Protein AF-A0A932BFF0-F1 (afdb_monomer_lite)

Foldseek 3Di:
DPPLQHPQLVVLQVPPDPVVLVVVVVCVVPDAFPDKDKDFDQCVSSVVSVVCVVVPWHWHDWDDDPFKIKTKTKDFDPDPDRKIKIKMWIWGCDVPGIMIMITIDID

Secondary structure (DSSP, 8-state):
-TTSS-HHHHHHHHHS-HHHHHHHHHHHHHS--SEEEEEESTTHHHHHHHHHHHTT-EEEEEEE-SSEEEEEEEEE--SSS--EEEEEEEEEEETTEEEEEEEEEE-

Radius of gyration: 13.71 Å; chains: 1; bounding box: 40×29×33 Å

pLDDT: mean 89.28, std 10.95, range [40.69, 97.69]

Structure (mmCIF, N/CA/C/O backbone):
data_AF-A0A932BFF0-F1
#
_entry.id   AF-A0A932BFF0-F1
#
loop_
_atom_site.group_PDB
_atom_site.id
_atom_site.type_symbol
_atom_site.label_atom_id
_atom_site.label_alt_id
_atom_site.label_comp_id
_atom_site.label_asym_id
_atom_site.label_entity_id
_atom_site.label_seq_id
_atom_site.pdbx_PDB_ins_code
_atom_site.Cartn_x
_atom_site.Cartn_y
_atom_site.Cartn_z
_atom_site.occupancy
_atom_site.B_iso_or_equiv
_atom_site.auth_seq_id
_atom_site.auth_comp_id
_atom_site.auth_asym_id
_atom_site.auth_atom_id
_atom_site.pdbx_PDB_model_num
ATOM 1 N N . MET A 1 1 ? 11.117 10.226 -11.675 1.00 45.03 1 MET A N 1
ATOM 2 C CA . MET A 1 1 ? 11.139 9.776 -10.261 1.00 45.03 1 MET A CA 1
ATOM 3 C C . MET A 1 1 ? 10.193 10.557 -9.340 1.00 45.03 1 MET A C 1
ATOM 5 O O . MET A 1 1 ? 9.562 9.921 -8.513 1.00 45.03 1 MET A O 1
ATOM 9 N N . LYS A 1 2 ? 10.041 11.888 -9.475 1.00 40.69 2 LYS A N 1
ATOM 10 C CA . LYS A 1 2 ? 9.293 12.762 -8.538 1.00 40.69 2 LYS A CA 1
ATOM 11 C C . LYS A 1 2 ? 7.741 12.752 -8.564 1.00 40.69 2 LYS A C 1
ATOM 13 O O . LYS A 1 2 ? 7.174 13.581 -7.872 1.00 40.69 2 LYS A O 1
ATOM 18 N N . SER A 1 3 ? 7.024 11.881 -9.287 1.00 56.88 3 SER A N 1
ATOM 19 C CA . SER A 1 3 ? 5.540 11.985 -9.334 1.00 56.88 3 SER A CA 1
ATOM 20 C C . SER A 1 3 ? 4.763 10.667 -9.244 1.00 56.88 3 SER A C 1
ATOM 22 O O . SER A 1 3 ? 3.690 10.544 -9.826 1.00 56.88 3 SER A O 1
ATOM 24 N N . ARG A 1 4 ? 5.296 9.654 -8.553 1.00 73.75 4 ARG A N 1
ATOM 25 C CA . ARG A 1 4 ? 4.547 8.404 -8.320 1.00 73.75 4 ARG A CA 1
ATOM 26 C C . ARG A 1 4 ? 3.545 8.511 -7.165 1.00 73.75 4 ARG A C 1
ATOM 28 O O . ARG A 1 4 ? 2.531 7.823 -7.163 1.00 73.75 4 ARG A O 1
ATOM 35 N N . ILE A 1 5 ? 3.838 9.393 -6.215 1.00 86.44 5 ILE A N 1
ATOM 36 C CA . ILE A 1 5 ? 2.979 9.769 -5.095 1.00 86.44 5 ILE A CA 1
ATOM 37 C C . ILE A 1 5 ? 2.505 11.196 -5.359 1.00 86.44 5 ILE A C 1
ATOM 39 O O . ILE A 1 5 ? 3.320 12.067 -5.669 1.00 86.44 5 ILE A O 1
ATOM 43 N N . GLU A 1 6 ? 1.197 11.405 -5.308 1.00 90.38 6 GLU A N 1
ATOM 44 C CA . GLU A 1 6 ? 0.548 12.687 -5.574 1.00 90.38 6 GLU A CA 1
ATOM 45 C C . GLU A 1 6 ? 0.377 13.489 -4.281 1.00 90.38 6 GLU A C 1
ATOM 47 O O . GLU A 1 6 ? 0.410 12.935 -3.184 1.00 90.38 6 GLU A O 1
ATOM 52 N N . GLN A 1 7 ? 0.143 14.799 -4.402 1.00 91.06 7 GLN A N 1
ATOM 53 C CA . GLN A 1 7 ? -0.096 15.667 -3.243 1.00 91.06 7 GLN A CA 1
ATOM 54 C C . GLN A 1 7 ? -1.263 15.163 -2.377 1.00 91.06 7 GLN A C 1
ATOM 56 O O . GLN A 1 7 ? -1.151 15.148 -1.158 1.00 91.06 7 GLN A O 1
ATOM 61 N N . ALA A 1 8 ? -2.334 14.663 -2.999 1.00 91.81 8 ALA A N 1
ATOM 62 C CA . ALA A 1 8 ? -3.471 14.084 -2.284 1.00 91.81 8 ALA A CA 1
ATOM 63 C C . ALA A 1 8 ? -3.090 12.843 -1.452 1.00 91.81 8 ALA A C 1
ATOM 65 O O . ALA A 1 8 ? -3.646 12.616 -0.378 1.00 91.81 8 ALA A O 1
ATOM 66 N N . ASP A 1 9 ? -2.119 12.043 -1.906 1.00 93.69 9 ASP A N 1
ATOM 67 C CA . ASP A 1 9 ? -1.624 10.912 -1.115 1.00 93.69 9 ASP A CA 1
ATOM 68 C C . ASP A 1 9 ? -0.838 11.409 0.109 1.00 93.69 9 ASP A C 1
ATOM 70 O O . ASP A 1 9 ? -0.935 10.823 1.187 1.00 93.69 9 ASP A O 1
ATOM 74 N N . LEU A 1 10 ? -0.070 12.494 -0.046 1.00 92.94 10 LEU A N 1
ATOM 75 C CA . LEU A 1 10 ? 0.675 13.117 1.052 1.00 92.94 10 LEU A CA 1
ATOM 76 C C . LEU A 1 10 ? -0.266 13.753 2.082 1.00 92.94 10 LEU A C 1
ATOM 78 O O . LEU A 1 10 ? -0.055 13.587 3.278 1.00 92.94 10 LEU A O 1
ATOM 82 N N . GLU A 1 11 ? -1.346 14.393 1.639 1.00 94.19 11 GLU A N 1
ATOM 83 C CA . GLU A 1 11 ? -2.392 14.909 2.530 1.00 94.19 11 GLU A CA 1
ATOM 84 C C . GLU A 1 11 ? -3.032 13.781 3.354 1.00 94.19 11 GLU A C 1
ATOM 86 O O . GLU A 1 11 ? -3.247 13.928 4.558 1.00 94.19 11 GLU A O 1
ATOM 91 N N . HIS A 1 12 ? -3.282 12.618 2.741 1.00 92.56 12 HIS A N 1
ATOM 92 C CA . HIS A 1 12 ? -3.740 11.434 3.469 1.00 92.56 12 HIS A CA 1
ATOM 93 C C . HIS A 1 12 ? -2.708 10.926 4.478 1.00 92.56 12 HIS A C 1
ATOM 95 O O . HIS A 1 12 ? -3.085 10.598 5.605 1.00 92.56 12 HIS A O 1
ATOM 101 N N . LEU A 1 13 ? -1.433 10.882 4.086 1.00 93.62 13 LEU A N 1
ATOM 102 C CA . LEU A 1 13 ? -0.327 10.467 4.946 1.00 93.62 13 LEU A CA 1
ATOM 103 C C . LEU A 1 13 ? -0.219 11.359 6.192 1.00 93.62 13 LEU A C 1
ATOM 105 O O . LEU A 1 13 ? -0.048 10.842 7.295 1.00 93.62 13 LEU A O 1
ATOM 109 N N . GLU A 1 14 ? -0.347 12.674 6.023 1.00 94.81 14 GLU A N 1
ATOM 110 C CA . GLU A 1 14 ? -0.289 13.664 7.104 1.00 94.81 14 GLU A CA 1
ATOM 111 C C . GLU A 1 14 ? -1.532 13.630 8.002 1.00 94.81 14 GLU A C 1
ATOM 113 O O . GLU A 1 14 ? -1.424 13.745 9.223 1.00 94.81 14 GLU A O 1
ATOM 118 N N . ALA A 1 15 ? -2.716 13.435 7.416 1.00 94.56 15 ALA A N 1
ATOM 119 C CA . ALA A 1 15 ? -3.973 13.388 8.156 1.00 94.56 15 ALA A CA 1
ATOM 120 C C . ALA A 1 15 ? -4.202 12.059 8.900 1.00 94.56 15 ALA A C 1
ATOM 122 O O . ALA A 1 15 ? -5.103 11.973 9.742 1.00 94.56 15 ALA A O 1
ATOM 123 N N . PHE A 1 16 ? -3.444 11.001 8.588 1.00 95.12 16 PHE A N 1
ATOM 124 C CA . PHE A 1 16 ? -3.682 9.684 9.168 1.00 95.12 16 PHE A CA 1
ATOM 125 C C . PHE A 1 16 ? -3.289 9.638 10.658 1.00 95.12 16 PHE A C 1
ATOM 127 O O . PHE A 1 16 ? -2.138 9.918 11.001 1.00 95.12 16 PHE A O 1
ATOM 134 N N . PRO A 1 17 ? -4.193 9.235 11.577 1.00 94.50 17 PRO A N 1
ATOM 135 C CA . PRO A 1 17 ? -3.906 9.291 13.008 1.00 94.50 17 PRO A CA 1
ATOM 136 C C . PRO A 1 17 ? -2.708 8.422 13.413 1.00 94.50 17 PRO A C 1
ATOM 138 O O . PRO A 1 17 ? -2.675 7.219 13.136 1.00 94.50 17 PRO A O 1
ATOM 141 N N . GLY A 1 18 ? -1.753 9.003 14.146 1.00 94.25 18 GLY A N 1
ATOM 142 C CA . GLY A 1 18 ? -0.518 8.317 14.550 1.00 94.25 18 GLY A CA 1
ATOM 143 C C . GLY A 1 18 ? -0.750 7.036 15.361 1.00 94.25 18 GLY A C 1
ATOM 144 O O . GLY A 1 18 ? -0.115 6.013 15.104 1.00 94.25 18 GLY A O 1
ATOM 145 N N . GLU A 1 19 ? -1.717 7.039 16.284 1.00 94.25 19 GLU A N 1
ATOM 146 C CA . GLU A 1 19 ? -2.084 5.840 17.056 1.00 94.25 19 GLU A CA 1
ATOM 147 C C . GLU A 1 19 ? -2.621 4.716 16.161 1.00 94.25 19 GLU A C 1
ATOM 149 O O . GLU A 1 19 ? -2.291 3.539 16.340 1.00 94.25 19 GLU A O 1
ATOM 154 N N . GLN A 1 20 ? -3.420 5.083 15.156 1.00 93.88 20 GLN A N 1
ATOM 155 C CA . GLN A 1 20 ? -3.968 4.137 14.195 1.00 93.88 20 GLN A CA 1
ATOM 156 C C . GLN A 1 20 ? -2.866 3.587 13.290 1.00 93.88 20 GLN A C 1
ATOM 158 O O . GLN A 1 20 ? -2.812 2.377 13.077 1.00 93.88 20 GLN A O 1
ATOM 163 N N . LYS A 1 21 ? -1.935 4.433 12.834 1.00 95.38 21 LYS A N 1
ATOM 164 C CA . LYS A 1 21 ? -0.740 4.001 12.096 1.00 95.38 21 LYS A CA 1
ATOM 165 C C . LYS A 1 21 ? 0.061 2.981 12.897 1.00 95.38 21 LYS A C 1
ATOM 167 O O . LYS A 1 21 ? 0.351 1.899 12.396 1.00 95.38 21 LYS A O 1
ATOM 172 N N . ALA A 1 22 ? 0.355 3.273 14.164 1.00 95.81 22 ALA A N 1
ATOM 173 C CA . ALA A 1 22 ? 1.094 2.366 15.037 1.00 95.81 22 ALA A CA 1
ATOM 174 C C . ALA A 1 22 ? 0.368 1.022 15.239 1.00 95.81 22 ALA A C 1
ATOM 176 O O . ALA A 1 22 ? 1.000 -0.034 15.316 1.00 95.81 22 ALA A O 1
ATOM 177 N N . LEU A 1 23 ? -0.967 1.025 15.312 1.00 93.94 23 LEU A N 1
ATOM 178 C CA . LEU A 1 23 ? -1.757 -0.206 15.343 1.00 93.94 23 LEU A CA 1
ATOM 179 C C . LEU A 1 23 ? -1.622 -1.005 14.038 1.00 93.94 23 LEU A C 1
ATOM 181 O O . LEU A 1 23 ? -1.341 -2.201 14.104 1.00 93.94 23 LEU A O 1
ATOM 185 N N . VAL A 1 24 ? -1.780 -0.354 12.882 1.00 94.94 24 VAL A N 1
ATOM 186 C CA . VAL A 1 24 ? -1.648 -0.990 11.561 1.00 94.94 24 VAL A CA 1
ATOM 187 C C . VAL A 1 24 ? -0.258 -1.605 11.396 1.00 94.94 24 VAL A C 1
ATOM 189 O O . VAL A 1 24 ? -0.152 -2.791 11.092 1.00 94.94 24 VAL A O 1
ATOM 192 N N . MET A 1 25 ? 0.805 -0.852 11.687 1.00 96.12 25 MET A N 1
ATOM 193 C CA . MET A 1 25 ? 2.179 -1.341 11.550 1.00 96.12 25 MET A CA 1
ATOM 194 C C . MET A 1 25 ? 2.461 -2.534 12.470 1.00 96.12 25 MET A C 1
ATOM 196 O O . MET A 1 25 ? 3.049 -3.519 12.031 1.00 96.12 25 MET A O 1
ATOM 200 N N . ARG A 1 26 ? 1.974 -2.519 13.721 1.00 96.06 26 ARG A N 1
ATOM 201 C CA . ARG A 1 26 ? 2.076 -3.690 14.615 1.00 96.06 26 ARG A CA 1
ATOM 202 C C . ARG A 1 26 ? 1.383 -4.922 14.040 1.00 96.06 26 ARG A C 1
ATOM 204 O O . ARG A 1 26 ? 1.904 -6.025 14.182 1.00 96.06 26 ARG A O 1
ATOM 211 N N . LYS A 1 27 ? 0.225 -4.761 13.394 1.00 93.88 27 LYS A N 1
ATOM 212 C CA . LYS A 1 27 ? -0.484 -5.871 12.738 1.00 93.88 27 LYS A CA 1
ATOM 213 C C . LYS A 1 27 ? 0.293 -6.413 11.541 1.00 93.88 27 LYS A C 1
ATOM 215 O O . LYS A 1 27 ? 0.466 -7.622 11.468 1.00 93.88 27 LYS A O 1
ATOM 220 N N . ILE A 1 28 ? 0.826 -5.545 10.682 1.00 94.69 28 ILE A N 1
ATOM 221 C CA . ILE A 1 28 ? 1.689 -5.950 9.558 1.00 94.69 28 ILE A CA 1
ATOM 222 C C . ILE A 1 28 ? 2.899 -6.753 10.061 1.00 94.69 28 ILE A C 1
ATOM 224 O O . ILE A 1 28 ? 3.221 -7.791 9.498 1.00 94.69 28 ILE A O 1
ATOM 228 N N . MET A 1 29 ? 3.541 -6.312 11.150 1.00 93.81 29 MET A N 1
ATOM 229 C CA . MET A 1 29 ? 4.713 -6.994 11.719 1.00 93.81 29 MET A CA 1
ATOM 230 C C . MET A 1 29 ? 4.393 -8.314 12.441 1.00 93.81 29 MET A C 1
ATOM 232 O O . MET A 1 29 ? 5.298 -9.110 12.666 1.00 93.81 29 MET A O 1
ATOM 236 N N . SER A 1 30 ? 3.140 -8.543 12.849 1.00 95.31 30 SER A N 1
ATOM 237 C CA . SER A 1 30 ? 2.743 -9.722 13.642 1.00 95.31 30 SER A CA 1
ATOM 238 C C . SER A 1 30 ? 1.942 -10.760 12.862 1.00 95.31 30 SER A C 1
ATOM 240 O O . SER A 1 30 ? 1.769 -11.878 13.346 1.00 95.31 30 SER A O 1
ATOM 242 N N . LEU A 1 31 ? 1.438 -10.410 11.680 1.00 94.12 31 LEU A N 1
ATOM 243 C CA . LEU A 1 31 ? 0.585 -11.266 10.867 1.00 94.12 31 LEU A CA 1
ATOM 244 C C . LEU A 1 31 ? 1.223 -11.518 9.506 1.00 94.12 31 LEU A C 1
ATOM 246 O O . LEU A 1 31 ? 1.726 -10.599 8.859 1.00 94.12 31 LEU A O 1
ATOM 250 N N . LEU A 1 32 ? 1.116 -12.756 9.025 1.00 94.88 32 LEU A N 1
ATOM 251 C CA . LEU A 1 32 ? 1.426 -13.051 7.631 1.00 94.88 32 LEU A CA 1
ATOM 252 C C . LEU A 1 32 ? 0.418 -12.349 6.706 1.00 94.88 32 LEU A C 1
ATOM 254 O O . LEU A 1 32 ? -0.764 -12.245 7.060 1.00 94.88 32 LEU A O 1
ATOM 258 N N . PRO A 1 33 ? 0.865 -11.869 5.534 1.00 95.81 33 PRO A N 1
ATOM 259 C CA . PRO A 1 33 ? -0.037 -11.314 4.538 1.00 95.81 33 PRO A CA 1
ATOM 260 C C . PRO A 1 33 ? -1.032 -12.385 4.087 1.00 95.81 33 PRO A C 1
ATOM 262 O O . PRO A 1 33 ? -0.680 -13.551 3.912 1.00 95.81 33 PRO A O 1
ATOM 265 N 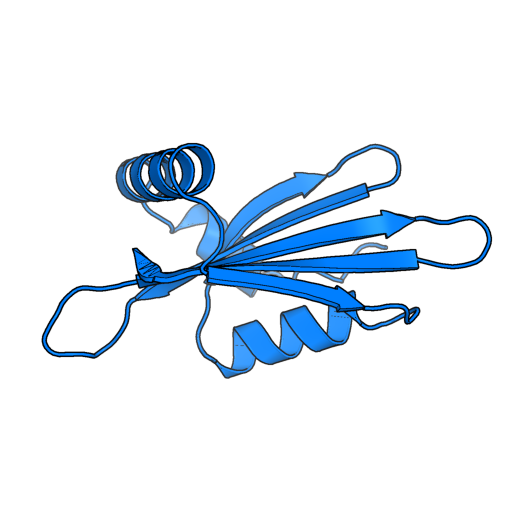N . ALA A 1 34 ? -2.281 -11.973 3.888 1.00 94.69 34 ALA A N 1
ATOM 266 C CA . ALA A 1 34 ? -3.319 -12.815 3.307 1.00 94.69 34 ALA A CA 1
ATOM 267 C C . ALA A 1 34 ? -3.009 -13.147 1.839 1.00 94.69 34 ALA A C 1
ATOM 269 O O . ALA A 1 34 ? -3.355 -14.227 1.367 1.00 94.69 34 ALA A O 1
ATOM 270 N N . GLU A 1 35 ? -2.349 -12.228 1.134 1.00 95.62 35 GLU A N 1
ATOM 271 C CA . GLU A 1 35 ? -1.924 -12.408 -0.250 1.00 95.62 35 GLU A CA 1
ATOM 272 C C . GLU A 1 35 ? -0.556 -11.759 -0.480 1.00 95.62 35 GLU A C 1
ATOM 274 O O . GLU A 1 35 ? -0.275 -10.675 0.038 1.00 95.62 35 GLU A O 1
ATOM 279 N N . ARG A 1 36 ? 0.280 -12.425 -1.282 1.00 97.06 36 ARG A N 1
ATOM 280 C CA . ARG A 1 36 ? 1.560 -11.915 -1.779 1.00 97.06 36 ARG A CA 1
ATOM 281 C C . ARG A 1 36 ? 1.615 -12.118 -3.286 1.00 97.06 36 ARG A C 1
ATOM 283 O O . ARG A 1 36 ? 1.575 -13.255 -3.747 1.00 97.06 36 ARG A O 1
ATOM 290 N N . VAL A 1 37 ? 1.760 -11.027 -4.027 1.00 96.50 37 VAL A N 1
ATOM 291 C CA . VAL A 1 37 ? 1.864 -11.027 -5.489 1.00 96.50 37 VAL A CA 1
ATOM 292 C C . VAL A 1 37 ? 3.154 -10.330 -5.893 1.00 96.50 37 VAL A C 1
ATOM 294 O O . VAL A 1 37 ? 3.484 -9.279 -5.350 1.00 96.50 37 VAL A O 1
ATOM 297 N N . VAL A 1 38 ? 3.880 -10.919 -6.837 1.00 95.75 38 VAL A N 1
ATOM 298 C CA . VAL A 1 38 ? 5.069 -10.325 -7.452 1.00 95.75 38 VAL A CA 1
ATOM 299 C C . VAL A 1 38 ? 4.721 -9.981 -8.892 1.00 95.75 38 VAL A C 1
ATOM 301 O O . VAL A 1 38 ? 4.215 -10.832 -9.621 1.00 95.75 38 VAL A O 1
ATOM 304 N N . LEU A 1 39 ? 4.956 -8.731 -9.268 1.00 92.38 39 LEU A N 1
ATOM 305 C CA . LEU A 1 39 ? 4.682 -8.184 -10.588 1.00 92.38 39 LEU A CA 1
ATOM 306 C C . LEU A 1 39 ? 6.010 -7.790 -11.239 1.00 92.38 39 LEU A C 1
ATOM 308 O O . LEU A 1 39 ? 6.816 -7.078 -10.630 1.00 92.38 39 LEU A O 1
ATOM 312 N N . ASP A 1 40 ? 6.219 -8.292 -12.451 1.00 86.38 40 ASP A N 1
ATOM 313 C CA . ASP A 1 40 ? 7.436 -8.129 -13.244 1.00 86.38 40 ASP A CA 1
ATOM 314 C C . ASP A 1 40 ? 7.109 -7.286 -14.482 1.00 86.38 40 ASP A C 1
ATOM 316 O O . ASP A 1 40 ? 6.781 -7.793 -15.558 1.00 86.38 40 ASP A O 1
ATOM 320 N N . GLY A 1 41 ? 7.083 -5.972 -14.270 1.00 82.25 41 GLY A N 1
ATOM 321 C CA . GLY A 1 41 ? 6.703 -4.998 -15.278 1.00 82.25 41 GLY A CA 1
ATOM 322 C C . GLY A 1 41 ? 7.102 -3.585 -14.871 1.00 82.25 41 GLY A C 1
ATOM 323 O O . GLY A 1 41 ? 6.844 -3.139 -13.750 1.00 82.25 41 GLY A O 1
ATOM 324 N N . ASP A 1 42 ? 7.679 -2.845 -15.821 1.00 81.38 42 ASP A N 1
ATOM 325 C CA . ASP A 1 42 ? 8.299 -1.530 -15.592 1.00 81.38 42 ASP A CA 1
ATOM 326 C C . ASP A 1 42 ? 7.354 -0.466 -14.998 1.00 81.38 42 ASP A C 1
ATOM 328 O O . ASP A 1 42 ? 7.815 0.526 -14.429 1.00 81.38 42 ASP A O 1
ATOM 332 N N . ASN A 1 43 ? 6.036 -0.653 -15.129 1.00 87.56 43 ASN A N 1
ATOM 333 C CA . ASN A 1 43 ? 4.999 0.272 -14.659 1.00 87.56 43 ASN A CA 1
ATOM 334 C C . ASN A 1 43 ? 3.967 -0.362 -13.710 1.00 87.56 43 ASN A C 1
ATOM 336 O O . ASN A 1 43 ? 2.908 0.226 -13.460 1.00 87.56 43 ASN A O 1
ATOM 340 N N . ASP A 1 44 ? 4.224 -1.571 -13.207 1.00 91.19 44 ASP A N 1
ATOM 341 C CA . ASP A 1 44 ? 3.258 -2.276 -12.360 1.00 91.19 44 ASP A CA 1
ATOM 342 C C . ASP A 1 44 ? 3.080 -1.609 -10.997 1.00 91.19 44 ASP A C 1
ATOM 344 O O . ASP A 1 44 ? 1.986 -1.645 -10.422 1.00 91.19 44 ASP A O 1
ATOM 348 N N . PHE A 1 45 ? 4.102 -0.898 -10.526 1.00 91.12 45 PHE A N 1
ATOM 349 C CA . PHE A 1 45 ? 3.986 -0.033 -9.363 1.00 91.12 45 PHE A CA 1
ATOM 350 C C . PHE A 1 45 ? 2.934 1.059 -9.580 1.00 91.12 45 PHE A C 1
ATOM 352 O O . PHE A 1 45 ? 1.977 1.161 -8.812 1.00 91.12 45 PHE A O 1
ATOM 359 N N . GLU A 1 46 ? 3.062 1.844 -10.652 1.00 91.06 46 GLU A N 1
ATOM 360 C CA . GLU A 1 46 ? 2.148 2.938 -10.982 1.00 91.06 46 GLU A CA 1
ATOM 361 C C . GLU A 1 46 ? 0.719 2.433 -11.191 1.00 91.06 46 GLU A C 1
ATOM 363 O O . GLU A 1 46 ? -0.231 3.010 -10.657 1.00 91.06 46 GLU A O 1
ATOM 368 N N . LYS A 1 47 ? 0.551 1.318 -11.910 1.00 92.81 47 LYS A N 1
ATOM 369 C CA . LYS A 1 47 ? -0.765 0.688 -12.093 1.00 92.81 47 LYS A CA 1
ATOM 370 C C . LYS A 1 47 ? -1.384 0.264 -10.762 1.00 92.81 47 LYS A C 1
ATOM 372 O O . LYS A 1 47 ? -2.586 0.451 -10.562 1.00 92.81 47 LYS A O 1
ATOM 377 N N . THR A 1 48 ? -0.584 -0.291 -9.851 1.00 94.50 48 THR A N 1
ATOM 378 C CA . THR A 1 48 ? -1.067 -0.733 -8.538 1.00 94.50 48 THR A CA 1
ATOM 379 C C . THR A 1 48 ? -1.469 0.458 -7.671 1.00 94.50 48 THR A C 1
ATOM 381 O O . THR A 1 48 ? -2.542 0.430 -7.071 1.00 94.50 48 THR A O 1
ATOM 384 N N . VAL A 1 49 ? -0.686 1.540 -7.668 1.00 94.31 49 VAL A N 1
ATOM 385 C CA . VAL A 1 49 ? -1.042 2.791 -6.977 1.00 94.31 49 VAL A CA 1
ATOM 386 C C . VAL A 1 49 ? -2.365 3.358 -7.507 1.00 94.31 49 VAL A C 1
ATOM 388 O O . VAL A 1 49 ? -3.274 3.637 -6.725 1.00 94.31 49 VAL A O 1
ATOM 391 N N . LEU A 1 50 ? -2.533 3.452 -8.831 1.00 94.25 50 LEU A N 1
ATOM 392 C CA . LEU A 1 50 ? -3.784 3.926 -9.438 1.00 94.25 50 LEU A CA 1
ATOM 393 C C . LEU A 1 50 ? -4.984 3.045 -9.062 1.00 94.25 50 LEU A C 1
ATOM 395 O O . LEU A 1 50 ? -6.076 3.555 -8.792 1.00 94.25 50 LEU A O 1
ATOM 399 N N . LYS A 1 51 ? -4.789 1.723 -9.007 1.00 94.88 51 LYS A N 1
ATOM 400 C CA . LYS A 1 51 ? -5.821 0.781 -8.562 1.00 94.88 51 LYS A CA 1
ATOM 401 C C . LYS A 1 51 ? -6.216 1.033 -7.105 1.00 94.88 51 LYS A C 1
ATOM 403 O O . LYS A 1 51 ? -7.410 1.119 -6.826 1.00 94.88 51 LYS A O 1
ATOM 408 N N . LEU A 1 52 ? -5.248 1.197 -6.205 1.00 95.31 52 LEU A N 1
ATOM 409 C CA . LEU A 1 52 ? -5.498 1.456 -4.784 1.00 95.31 52 LEU A CA 1
ATOM 410 C C . LEU A 1 52 ? -6.271 2.759 -4.561 1.00 95.31 52 LEU A C 1
ATOM 412 O O . LEU A 1 52 ? -7.265 2.759 -3.832 1.00 95.31 52 LEU A O 1
ATOM 416 N N . ARG A 1 53 ? -5.896 3.839 -5.257 1.00 94.94 53 ARG A N 1
ATOM 417 C CA . ARG A 1 53 ? -6.634 5.112 -5.214 1.00 94.94 53 ARG A CA 1
ATOM 418 C C . ARG A 1 53 ? -8.084 4.940 -5.659 1.00 94.94 53 ARG A C 1
ATOM 420 O O . ARG A 1 53 ? -9.003 5.335 -4.946 1.00 94.94 53 ARG A O 1
ATOM 427 N N . ARG A 1 54 ? -8.307 4.281 -6.804 1.00 94.62 54 ARG A N 1
ATOM 428 C CA . ARG A 1 54 ? -9.658 3.993 -7.325 1.00 94.62 54 ARG A CA 1
ATOM 429 C C . ARG A 1 54 ? -10.495 3.170 -6.343 1.00 94.62 54 ARG A C 1
ATOM 431 O O . ARG A 1 54 ? -11.712 3.318 -6.291 1.00 94.62 54 ARG A O 1
ATOM 438 N N . GLU A 1 55 ? -9.852 2.303 -5.571 1.00 93.38 55 GLU A N 1
ATOM 439 C CA . GLU A 1 55 ? -10.493 1.461 -4.563 1.00 93.38 55 GLU A CA 1
ATOM 440 C C . GLU A 1 55 ? -10.683 2.150 -3.200 1.00 93.38 55 GLU A C 1
ATOM 442 O O . GLU A 1 55 ? -11.243 1.537 -2.284 1.00 93.38 55 GLU A O 1
ATOM 447 N N . GLY A 1 56 ? -10.270 3.415 -3.071 1.00 93.75 56 GLY A N 1
ATOM 448 C CA . GLY A 1 56 ? -10.459 4.239 -1.879 1.00 93.75 56 GLY A CA 1
ATOM 449 C C . GLY A 1 56 ? -9.447 3.978 -0.765 1.00 93.75 56 GLY A C 1
ATOM 450 O O . GLY A 1 56 ? -9.762 4.213 0.402 1.00 93.75 56 GLY A O 1
ATOM 451 N N . TYR A 1 57 ? -8.269 3.449 -1.095 1.00 96.31 57 TYR A N 1
ATOM 452 C CA . TYR A 1 57 ? -7.160 3.379 -0.149 1.00 96.31 57 TYR A CA 1
ATOM 453 C C . TYR A 1 57 ? -6.469 4.740 -0.033 1.00 96.31 57 TYR A C 1
ATOM 455 O O . TYR A 1 57 ? -6.236 5.404 -1.040 1.00 96.31 57 TYR A O 1
ATOM 463 N N . GLY A 1 58 ? -6.094 5.116 1.189 1.00 96.00 58 GLY A N 1
ATOM 464 C CA . GLY A 1 58 ? -5.229 6.262 1.469 1.00 96.00 58 GLY A CA 1
ATOM 465 C C . GLY A 1 58 ? -3.828 5.810 1.875 1.00 96.00 58 GLY A C 1
ATOM 466 O O . GLY A 1 58 ? -3.677 4.779 2.536 1.00 96.00 58 GLY A O 1
ATOM 467 N N . LEU A 1 59 ? -2.809 6.571 1.480 1.00 96.75 59 LEU A N 1
ATOM 468 C CA . LEU A 1 59 ? -1.422 6.354 1.890 1.00 96.75 59 LEU A CA 1
ATOM 469 C C . LEU A 1 59 ? -1.263 6.652 3.391 1.00 96.75 59 LEU A C 1
ATOM 471 O O . LEU A 1 59 ? -1.770 7.659 3.874 1.00 96.75 59 LEU A O 1
ATOM 475 N N . ILE A 1 60 ? -0.563 5.784 4.127 1.00 97.12 60 ILE A N 1
ATOM 476 C CA . ILE A 1 60 ? -0.328 5.942 5.578 1.00 97.12 60 ILE A CA 1
ATOM 477 C C . ILE A 1 60 ? 1.140 5.810 5.987 1.00 97.12 60 ILE A C 1
ATOM 479 O O . ILE A 1 60 ?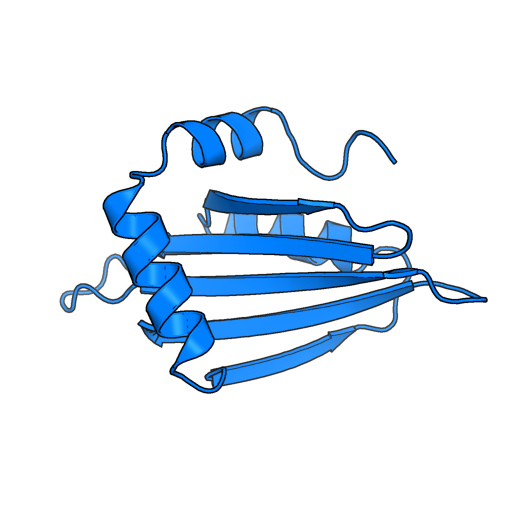 1.517 6.188 7.100 1.00 97.12 60 ILE A O 1
ATOM 483 N N . ASP A 1 61 ? 1.978 5.248 5.119 1.00 96.00 61 ASP A N 1
ATOM 484 C CA . ASP A 1 61 ? 3.418 5.182 5.333 1.00 96.00 61 ASP A CA 1
ATOM 485 C C . ASP A 1 61 ? 4.167 5.217 4.008 1.00 96.00 61 ASP A C 1
ATOM 487 O O . ASP A 1 61 ? 3.706 4.648 3.015 1.00 96.00 61 ASP A O 1
ATOM 491 N N . LEU A 1 62 ? 5.319 5.881 4.018 1.00 93.69 62 LEU A N 1
ATOM 492 C CA . LEU A 1 62 ? 6.173 6.054 2.858 1.00 93.69 62 LEU A CA 1
ATOM 493 C C . LEU A 1 62 ? 7.638 5.995 3.274 1.00 93.69 62 LEU A C 1
ATOM 495 O O . LEU A 1 62 ? 8.092 6.850 4.032 1.00 93.69 62 LEU A O 1
ATOM 499 N N . GLN A 1 63 ? 8.376 5.013 2.762 1.00 91.69 63 GLN A N 1
ATOM 500 C CA . GLN A 1 63 ? 9.789 4.832 3.080 1.00 91.69 63 GLN A CA 1
ATOM 501 C C . GLN A 1 63 ? 10.609 4.749 1.789 1.00 91.69 63 GLN A C 1
ATOM 503 O O . GLN A 1 63 ? 10.614 3.713 1.114 1.00 91.69 63 GLN A O 1
ATOM 508 N N . PRO A 1 64 ? 11.299 5.838 1.413 1.00 87.56 64 PRO A N 1
ATOM 509 C CA . PRO A 1 64 ? 12.288 5.778 0.351 1.00 87.56 64 PRO A CA 1
ATOM 510 C C . PRO A 1 64 ? 13.537 5.031 0.842 1.00 87.56 64 PRO A C 1
ATOM 512 O O . PRO A 1 64 ? 14.028 5.283 1.942 1.00 87.56 64 PRO A O 1
ATOM 515 N N . LEU A 1 65 ? 14.066 4.137 0.010 1.00 83.69 65 LEU A N 1
ATOM 516 C CA . LEU A 1 65 ? 15.356 3.469 0.189 1.00 83.69 65 LEU A CA 1
ATOM 517 C C . LEU A 1 65 ? 16.259 3.809 -1.008 1.00 83.69 65 LEU A C 1
ATOM 519 O O . LEU A 1 65 ? 15.800 4.364 -2.005 1.00 83.69 65 LEU A O 1
ATOM 523 N N . GLU A 1 66 ? 17.550 3.485 -0.925 1.00 81.44 66 GLU A N 1
ATOM 524 C CA . GLU A 1 66 ? 18.536 3.881 -1.945 1.00 81.44 66 GLU A CA 1
ATOM 525 C C . GLU A 1 66 ? 18.192 3.361 -3.355 1.00 81.44 66 GLU A C 1
ATOM 527 O O . GLU A 1 66 ? 18.303 4.096 -4.333 1.00 81.44 66 GLU A O 1
ATOM 532 N N . GLN A 1 67 ? 17.718 2.115 -3.456 1.00 84.06 67 GLN A N 1
ATOM 533 C CA . GLN A 1 67 ? 17.350 1.452 -4.721 1.00 84.06 67 GLN A CA 1
ATOM 534 C C . GLN A 1 67 ? 15.955 0.814 -4.669 1.00 84.06 67 GLN A C 1
ATOM 536 O O . GLN A 1 67 ? 15.576 0.024 -5.533 1.00 84.06 67 GLN A O 1
ATOM 541 N N . ALA A 1 68 ? 15.187 1.142 -3.636 1.00 86.81 68 ALA A N 1
ATOM 542 C CA . ALA A 1 68 ? 13.880 0.566 -3.395 1.00 86.81 68 ALA A CA 1
ATOM 543 C C . ALA A 1 68 ? 12.945 1.603 -2.781 1.00 86.81 68 ALA A C 1
ATOM 545 O O . ALA A 1 68 ? 13.337 2.697 -2.374 1.00 86.81 68 ALA A O 1
ATOM 546 N N . PHE A 1 69 ? 11.674 1.261 -2.733 1.00 87.50 69 PHE A N 1
ATOM 547 C CA . PHE A 1 69 ? 10.637 2.137 -2.241 1.00 87.50 69 PHE A CA 1
ATOM 548 C C . PHE A 1 69 ? 9.538 1.293 -1.624 1.00 87.50 69 PHE A C 1
ATOM 550 O O . PHE A 1 69 ? 9.050 0.369 -2.274 1.00 87.50 69 PHE A O 1
ATOM 557 N N . SER A 1 70 ? 9.124 1.609 -0.399 1.00 92.75 70 SER A N 1
ATOM 558 C CA . SER A 1 70 ? 7.957 0.973 0.200 1.00 92.75 70 SER A CA 1
ATOM 559 C C . SER A 1 70 ? 6.882 1.991 0.551 1.00 92.75 70 SER A C 1
ATOM 561 O O . SER A 1 70 ? 7.156 3.119 0.970 1.00 92.75 70 SER A O 1
ATOM 563 N N . CYS A 1 71 ? 5.630 1.597 0.351 1.00 95.44 71 CYS A N 1
ATOM 564 C CA . CYS A 1 71 ? 4.487 2.383 0.778 1.00 95.44 71 CYS A CA 1
ATOM 565 C C . CYS A 1 71 ? 3.379 1.492 1.328 1.00 95.44 71 CYS A C 1
ATOM 567 O O . CYS A 1 71 ? 3.139 0.389 0.833 1.00 95.44 71 CYS A O 1
ATOM 569 N N . VAL A 1 72 ? 2.705 1.979 2.369 1.00 97.19 72 VAL A N 1
ATOM 570 C CA . VAL A 1 72 ? 1.593 1.285 3.023 1.00 97.19 72 VAL A CA 1
ATOM 571 C C . VAL A 1 72 ? 0.322 2.086 2.818 1.00 97.19 72 VAL A C 1
ATOM 573 O O . VAL A 1 72 ? 0.269 3.283 3.091 1.00 97.19 72 VAL A O 1
ATOM 576 N N . TRP A 1 73 ? -0.710 1.391 2.370 1.00 97.56 73 TRP A N 1
ATOM 577 C CA . TRP A 1 73 ? -2.010 1.925 2.020 1.00 97.56 73 TRP A CA 1
ATOM 578 C C . TRP A 1 73 ? -3.080 1.277 2.881 1.00 97.56 73 TRP A C 1
ATOM 580 O O . TRP A 1 73 ? -3.047 0.075 3.147 1.00 97.56 73 TRP A O 1
ATOM 590 N N . TYR A 1 74 ? -4.053 2.073 3.298 1.00 96.62 74 TYR A N 1
ATOM 591 C CA . TYR A 1 74 ? -5.093 1.672 4.229 1.00 96.62 74 TYR A CA 1
ATOM 592 C C . TYR A 1 74 ? -6.465 2.054 3.696 1.00 96.62 74 TYR A C 1
ATOM 594 O O . TYR A 1 74 ? -6.691 3.179 3.251 1.00 96.62 74 TYR A O 1
ATOM 602 N N . ARG A 1 75 ? -7.416 1.134 3.829 1.00 94.00 75 ARG A N 1
ATOM 603 C CA . ARG A 1 75 ? -8.832 1.401 3.606 1.00 94.00 75 ARG A CA 1
ATOM 604 C C . ARG A 1 75 ? -9.643 0.841 4.757 1.00 94.00 75 ARG A C 1
ATOM 606 O O . ARG A 1 75 ? -9.604 -0.350 5.053 1.00 94.00 75 ARG A O 1
ATOM 613 N N . ARG A 1 76 ? -10.467 1.687 5.371 1.00 88.38 76 ARG A N 1
ATOM 614 C CA . ARG A 1 76 ? -11.477 1.217 6.323 1.00 88.38 76 ARG A CA 1
ATOM 615 C C . ARG A 1 76 ? -12.602 0.525 5.552 1.00 88.38 76 ARG A C 1
ATOM 617 O O . ARG A 1 76 ? -13.211 1.144 4.681 1.00 88.38 76 ARG A O 1
ATOM 624 N N . SER A 1 77 ? -12.904 -0.732 5.876 1.00 77.94 77 SER A N 1
ATOM 625 C CA . SER A 1 77 ? -14.048 -1.415 5.271 1.00 77.94 77 SER A CA 1
ATOM 626 C C . SER A 1 77 ? -15.352 -0.769 5.742 1.00 77.94 77 SER A C 1
ATOM 628 O O . SER A 1 77 ? -15.499 -0.413 6.913 1.00 77.94 77 SER A O 1
ATOM 630 N N . LYS A 1 78 ? -16.315 -0.636 4.825 1.00 67.75 78 LYS A N 1
ATOM 631 C CA . LYS A 1 78 ? -17.684 -0.183 5.131 1.00 67.75 78 LYS A CA 1
ATOM 632 C C . LYS A 1 78 ? -18.563 -1.305 5.707 1.00 67.75 78 LYS A C 1
ATOM 634 O O . LYS A 1 78 ? -19.740 -1.078 5.967 1.00 67.75 78 LYS A O 1
ATOM 639 N N . ALA A 1 79 ? -18.024 -2.515 5.867 1.00 62.44 79 ALA A N 1
ATOM 640 C CA . ALA A 1 79 ? -18.763 -3.662 6.380 1.00 62.44 79 ALA A CA 1
ATOM 641 C C . ALA A 1 79 ? -19.159 -3.499 7.863 1.00 62.44 79 ALA A C 1
ATOM 643 O O . ALA A 1 79 ? -18.510 -2.787 8.628 1.00 62.44 79 ALA A O 1
ATOM 644 N N . LEU A 1 80 ? -20.212 -4.221 8.272 1.00 56.34 80 LEU A N 1
ATOM 645 C CA . LEU A 1 80 ? -20.741 -4.271 9.648 1.00 56.34 80 LEU A CA 1
ATOM 646 C C . LEU A 1 80 ? -19.676 -4.617 10.705 1.00 56.34 80 LEU A C 1
ATOM 648 O O . LEU A 1 80 ? -19.750 -4.151 11.840 1.00 56.34 80 LEU A O 1
ATOM 652 N N . PHE A 1 81 ? -18.657 -5.391 10.327 1.00 57.09 81 PHE A N 1
ATOM 653 C CA . PHE A 1 81 ? -17.472 -5.619 11.146 1.00 57.09 81 PHE A CA 1
ATOM 654 C C . PHE A 1 81 ? -16.405 -4.599 10.753 1.00 57.09 81 P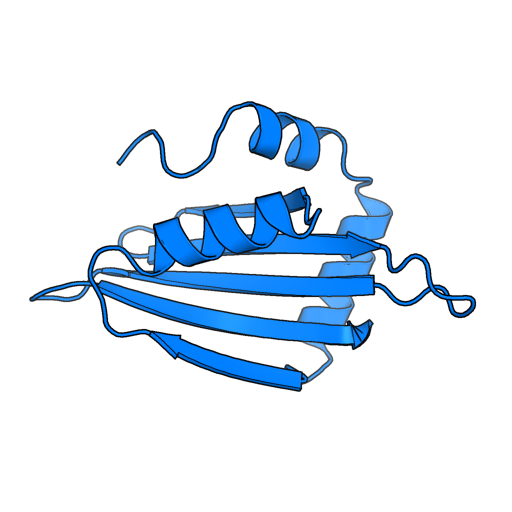HE A C 1
ATOM 656 O O . PHE A 1 81 ? -16.040 -4.530 9.581 1.00 57.09 81 PHE A O 1
ATOM 663 N N . ARG A 1 82 ? -15.900 -3.829 11.728 1.00 64.38 82 ARG A N 1
ATOM 664 C CA . ARG A 1 82 ? -14.879 -2.771 11.575 1.00 64.38 82 ARG A CA 1
ATOM 665 C C . ARG A 1 82 ? -13.501 -3.319 11.152 1.00 64.38 82 ARG A C 1
ATOM 667 O O . ARG A 1 82 ? -12.517 -3.092 11.844 1.00 64.38 82 ARG A O 1
ATOM 674 N N . ARG A 1 83 ? -13.435 -4.059 10.050 1.00 78.94 83 ARG A N 1
ATOM 675 C CA . ARG A 1 83 ? -12.190 -4.536 9.451 1.00 78.94 83 ARG A CA 1
ATOM 676 C C . ARG A 1 83 ? -11.590 -3.441 8.581 1.00 78.94 83 ARG A C 1
ATOM 678 O O . ARG A 1 83 ? -12.310 -2.601 8.033 1.00 78.94 83 ARG A O 1
ATOM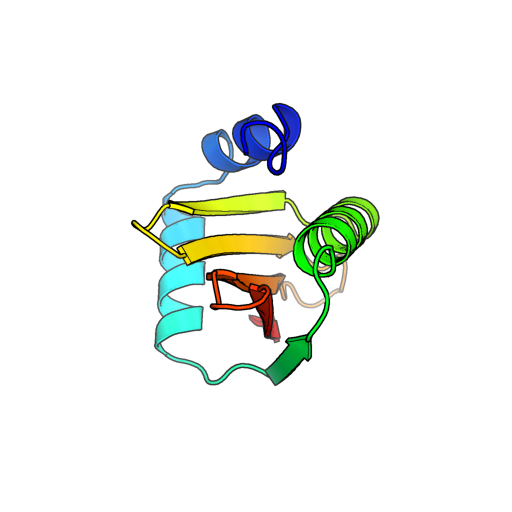 685 N N . ALA A 1 84 ? -10.281 -3.456 8.441 1.00 86.50 84 ALA A N 1
ATOM 686 C CA . ALA A 1 84 ? -9.564 -2.631 7.496 1.00 86.50 84 ALA A CA 1
ATOM 687 C C . ALA A 1 84 ? -8.762 -3.503 6.539 1.00 86.50 84 ALA A C 1
ATOM 689 O O . ALA A 1 84 ? -8.229 -4.546 6.914 1.00 86.50 84 ALA A O 1
ATOM 690 N N . ASP A 1 85 ? -8.684 -3.046 5.299 1.00 94.25 85 ASP A N 1
ATOM 691 C CA . ASP A 1 85 ? -7.799 -3.626 4.310 1.00 94.25 85 ASP A CA 1
ATOM 692 C C . ASP A 1 85 ? -6.512 -2.808 4.287 1.00 94.25 85 ASP A C 1
ATOM 694 O O . ASP A 1 85 ? -6.538 -1.573 4.264 1.00 94.25 85 ASP A O 1
ATOM 698 N N . VAL A 1 86 ? -5.385 -3.507 4.281 1.00 96.19 86 VAL A N 1
ATOM 699 C CA . VAL A 1 86 ? -4.056 -2.905 4.200 1.00 96.19 86 VAL A CA 1
ATOM 700 C C . VAL A 1 86 ? -3.336 -3.493 3.005 1.00 96.19 86 VAL A C 1
ATOM 702 O O . VAL A 1 86 ? -3.363 -4.708 2.818 1.00 96.19 86 VAL A O 1
ATOM 705 N N . ALA A 1 87 ? -2.691 -2.643 2.215 1.00 97.44 87 ALA A N 1
ATOM 706 C CA . ALA A 1 87 ? -1.824 -3.045 1.118 1.00 97.44 87 ALA A CA 1
ATOM 707 C C . ALA A 1 87 ? -0.445 -2.408 1.300 1.00 97.44 87 ALA A C 1
ATOM 709 O O . ALA A 1 87 ? -0.341 -1.202 1.498 1.00 97.44 87 ALA A O 1
ATOM 710 N N . MET A 1 88 ? 0.611 -3.207 1.229 1.00 97.12 88 MET A N 1
ATOM 711 C CA . MET A 1 88 ? 1.985 -2.727 1.161 1.00 97.12 88 MET A CA 1
ATOM 712 C C . MET A 1 88 ? 2.517 -2.992 -0.239 1.00 97.12 88 MET A C 1
ATOM 714 O O . MET A 1 88 ? 2.394 -4.105 -0.749 1.00 97.12 88 MET A O 1
ATOM 718 N N . LEU A 1 89 ? 3.102 -1.968 -0.845 1.00 95.56 89 LEU A N 1
ATOM 719 C CA . LEU A 1 89 ? 3.841 -2.088 -2.091 1.00 95.56 89 LEU A CA 1
ATOM 720 C C . LEU A 1 89 ? 5.321 -1.949 -1.761 1.00 95.56 89 LEU A C 1
ATOM 722 O O . LEU A 1 89 ? 5.713 -1.001 -1.083 1.00 95.56 89 LEU A O 1
ATOM 726 N N . LEU A 1 90 ? 6.120 -2.876 -2.269 1.00 94.12 90 LEU A N 1
ATOM 727 C CA . LEU A 1 90 ? 7.571 -2.792 -2.310 1.00 94.12 90 LEU A CA 1
ATOM 728 C C . LEU A 1 90 ? 7.980 -2.744 -3.779 1.00 94.12 90 LEU A C 1
ATOM 730 O O . LEU A 1 90 ? 7.718 -3.684 -4.525 1.00 94.12 90 LEU A O 1
ATOM 734 N N . TRP A 1 91 ? 8.587 -1.640 -4.188 1.00 92.50 91 TRP A N 1
ATOM 735 C CA . TRP A 1 91 ? 9.180 -1.477 -5.504 1.00 92.5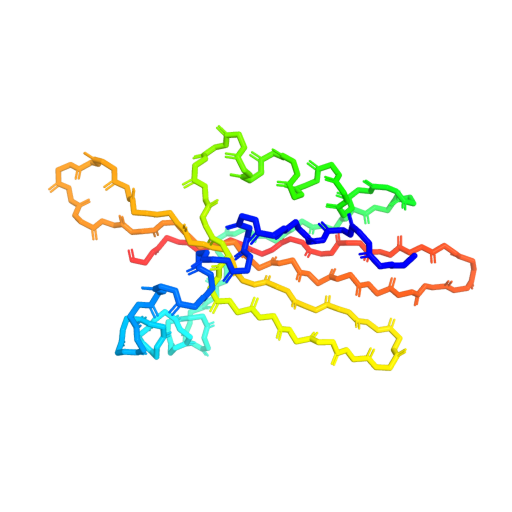0 91 TRP A CA 1
ATOM 736 C C . TRP A 1 91 ? 10.693 -1.529 -5.384 1.00 92.50 91 TRP A C 1
ATOM 738 O O . TRP A 1 91 ? 11.272 -0.800 -4.580 1.00 92.50 91 TRP A O 1
ATOM 748 N N . GLU A 1 92 ? 11.326 -2.370 -6.185 1.00 90.56 92 GLU A N 1
ATOM 749 C CA . GLU A 1 92 ? 12.769 -2.587 -6.173 1.00 90.56 92 GLU A CA 1
ATOM 750 C C . GLU A 1 92 ? 13.309 -2.391 -7.584 1.00 90.56 92 GLU A C 1
ATOM 752 O O . GLU A 1 92 ? 12.804 -2.981 -8.543 1.00 90.56 92 GLU A O 1
ATOM 757 N N . MET A 1 93 ? 14.334 -1.551 -7.718 1.00 86.50 93 MET A N 1
ATOM 758 C CA . MET A 1 93 ? 15.049 -1.407 -8.978 1.00 86.50 93 MET A CA 1
ATOM 759 C C . MET A 1 93 ? 15.863 -2.677 -9.238 1.00 86.50 93 MET A C 1
ATOM 761 O O . MET A 1 93 ? 16.563 -3.165 -8.353 1.00 86.50 93 MET A O 1
ATOM 765 N N . GLN A 1 94 ? 15.780 -3.206 -10.454 1.00 81.50 94 GLN A N 1
ATOM 766 C CA . GLN A 1 94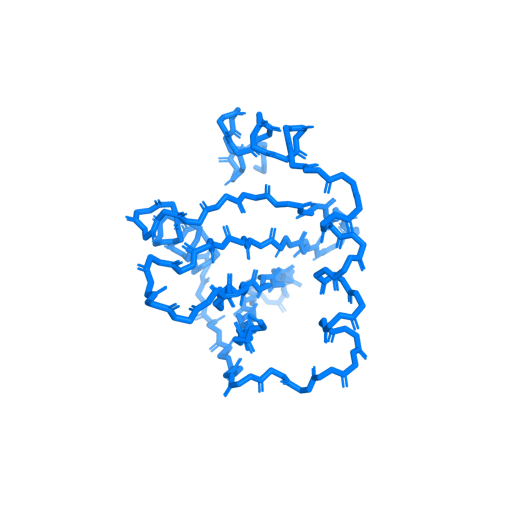 ? 16.592 -4.328 -10.913 1.00 81.50 94 GLN A CA 1
ATOM 767 C C . GLN A 1 94 ? 17.458 -3.901 -12.099 1.00 81.50 94 GLN A C 1
ATOM 769 O O . GLN A 1 94 ? 17.229 -2.870 -12.731 1.00 81.50 94 GLN A O 1
ATOM 774 N N . ASN A 1 95 ? 18.487 -4.689 -12.407 1.00 75.81 95 ASN A N 1
ATOM 775 C CA . ASN A 1 95 ? 19.283 -4.487 -13.611 1.00 75.81 95 ASN A CA 1
ATOM 776 C C . ASN A 1 95 ? 19.238 -5.749 -14.493 1.00 75.81 95 ASN A C 1
ATOM 778 O O . ASN A 1 95 ? 19.937 -6.712 -14.166 1.00 75.81 95 ASN A O 1
ATOM 782 N N . PRO A 1 96 ? 18.458 -5.761 -15.596 1.00 78.94 96 PRO A N 1
ATOM 783 C CA . PRO A 1 96 ? 17.545 -4.705 -16.063 1.00 78.94 96 PRO A CA 1
ATOM 784 C C . PRO A 1 96 ? 16.167 -4.737 -15.362 1.00 78.94 96 PRO A C 1
ATOM 786 O O . PRO A 1 96 ? 15.693 -5.805 -14.993 1.00 78.94 96 PRO A O 1
ATOM 789 N N . GLY A 1 97 ? 15.500 -3.581 -15.239 1.00 81.31 97 GLY A N 1
ATOM 790 C CA . GLY A 1 97 ? 14.059 -3.488 -14.944 1.00 81.31 97 GLY A CA 1
ATOM 791 C C . GLY A 1 97 ? 13.685 -3.058 -13.522 1.00 81.31 97 GLY A C 1
ATOM 792 O O . GLY A 1 97 ? 14.431 -2.369 -12.825 1.00 81.31 97 GLY A O 1
ATOM 793 N N . ALA A 1 98 ? 12.480 -3.426 -13.093 1.00 86.38 98 ALA A N 1
ATOM 794 C CA . ALA A 1 98 ? 12.017 -3.215 -11.729 1.00 86.38 98 ALA A CA 1
ATOM 795 C C . ALA A 1 98 ? 10.952 -4.239 -11.336 1.00 86.38 98 ALA A C 1
ATOM 797 O O . ALA A 1 98 ? 10.156 -4.675 -12.162 1.00 86.38 98 ALA A O 1
ATOM 798 N N . LEU A 1 99 ? 10.899 -4.562 -10.048 1.00 91.94 99 LEU A N 1
ATOM 799 C CA . LEU A 1 99 ? 9.958 -5.520 -9.488 1.00 91.94 99 LEU A CA 1
ATOM 800 C C . LEU A 1 99 ? 9.019 -4.817 -8.515 1.00 91.94 99 LEU A C 1
ATOM 802 O O . LEU A 1 99 ? 9.446 -3.985 -7.716 1.00 91.94 99 LEU A O 1
ATOM 806 N N . THR A 1 100 ? 7.733 -5.159 -8.574 1.00 93.88 100 THR A N 1
ATOM 807 C CA . THR A 1 100 ? 6.738 -4.685 -7.606 1.00 93.88 100 THR A CA 1
ATOM 808 C C . THR A 1 100 ? 6.169 -5.865 -6.836 1.00 93.88 100 THR A C 1
ATOM 810 O O . THR A 1 100 ? 5.452 -6.694 -7.389 1.00 93.88 100 THR A O 1
ATOM 813 N N . THR A 1 101 ? 6.444 -5.932 -5.538 1.00 96.50 101 THR A N 1
ATOM 814 C CA . THR A 1 101 ? 5.779 -6.864 -4.626 1.00 96.50 101 THR A CA 1
ATOM 815 C C . THR A 1 101 ? 4.591 -6.174 -3.967 1.00 96.50 101 THR A C 1
ATOM 817 O O . THR A 1 101 ? 4.732 -5.100 -3.385 1.00 96.50 101 THR A O 1
ATOM 820 N N . VAL A 1 102 ? 3.425 -6.812 -4.014 1.00 96.94 102 VAL A N 1
ATOM 821 C CA . VAL A 1 102 ? 2.204 -6.380 -3.328 1.00 96.94 102 VAL A CA 1
ATOM 822 C C . VAL A 1 102 ? 1.877 -7.382 -2.229 1.00 96.94 102 VAL A C 1
ATOM 824 O O . VAL A 1 102 ? 1.769 -8.583 -2.481 1.00 96.94 102 VAL A O 1
ATOM 827 N N . LEU A 1 103 ? 1.708 -6.889 -1.007 1.00 97.69 103 LEU A N 1
ATOM 828 C CA . LEU A 1 103 ? 1.309 -7.668 0.162 1.00 97.69 103 LEU A CA 1
ATOM 829 C C . LEU A 1 103 ? 0.000 -7.104 0.703 1.00 97.69 103 LEU A C 1
ATOM 831 O O . LEU A 1 103 ? -0.120 -5.885 0.831 1.00 97.69 103 LEU A O 1
ATOM 835 N N . THR A 1 104 ? -0.970 -7.952 1.043 1.00 96.88 104 THR A N 1
ATOM 836 C CA . THR A 1 104 ? -2.248 -7.481 1.600 1.00 96.88 104 THR A CA 1
ATOM 837 C C . THR A 1 104 ? -2.609 -8.154 2.917 1.00 96.88 104 THR A C 1
ATOM 839 O O . THR A 1 104 ? -2.305 -9.322 3.147 1.00 96.88 104 THR A O 1
ATOM 842 N N . TRP A 1 105 ? -3.293 -7.416 3.791 1.00 95.50 105 TRP A N 1
ATOM 843 C CA . TRP A 1 105 ? -3.838 -7.913 5.053 1.00 95.50 105 TRP A CA 1
ATOM 844 C C . TRP A 1 105 ? -5.286 -7.466 5.223 1.00 95.50 105 TRP A C 1
ATOM 846 O O . TRP A 1 105 ? -5.694 -6.409 4.738 1.00 95.50 105 TRP A O 1
ATOM 856 N N . ARG A 1 106 ? -6.038 -8.255 5.993 1.00 91.69 106 ARG A N 1
ATOM 857 C CA . ARG A 1 106 ? -7.322 -7.859 6.578 1.00 91.69 106 ARG A CA 1
ATOM 858 C C . ARG A 1 106 ? -7.142 -7.797 8.090 1.00 91.69 106 ARG A C 1
ATOM 860 O O . ARG A 1 106 ? -6.891 -8.836 8.701 1.00 91.69 106 ARG A O 1
ATOM 867 N N . ILE A 1 107 ? -7.238 -6.603 8.668 1.00 87.25 107 ILE A N 1
ATOM 868 C CA . ILE A 1 107 ? -6.955 -6.331 10.090 1.00 87.25 107 ILE A CA 1
ATOM 869 C C . ILE A 1 107 ? -8.151 -5.748 10.833 1.00 87.25 107 ILE A C 1
ATOM 871 O O . ILE A 1 107 ? -9.074 -5.221 10.172 1.00 87.25 107 ILE A O 1
#

Sequence (107 aa):
MKSRIEQADLEHLEAFPGEQKALVMRKIMSLLPAERVVLDGDNDFEKTVLKLRREGYGLIDLQPLEQAFSCVWYRRSKALFRRADVAMLLWEMQNPGALTTVLTWRI